Protein AF-A0A2K3KTR0-F1 (afdb_monomer)

pLDDT: mean 84.07, std 10.36, range [50.59, 95.69]

Nearest PDB structures (foldseek):
  6p8h-assembly1_A  TM=8.350E-01  e=2.344E-02  Homo sapiens
  4tth-assembly1_A  TM=7.315E-01  e=7.817E-02  Herpesvirus saimiri (strain 11)
  5acb-assembly2_A  TM=6.593E-01  e=5.541E-02  Homo sapiens
  4un0-assembly2_B  TM=6.563E-01  e=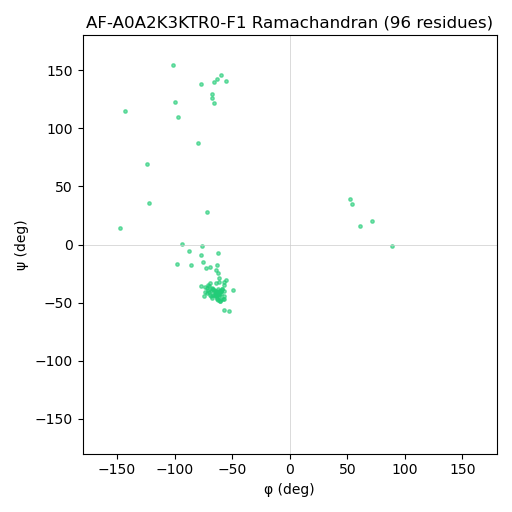6.215E-02  Homo sapiens
  5acb-assembly1_B  TM=6.497E-01  e=8.279E-02  Homo sapiens

Sequence (98 aa):
MELLILSTLKWKMHPVTPHSFLDHIIRRLGLKTNLHWEFLRRCENLLLSLLLDSRFVGCVPSVLATATMLHVIDQIEQSDDGVEDYKNQLLNVLKISK

Structure (mmCIF, N/CA/C/O backbone):
data_AF-A0A2K3KTR0-F1
#
_entry.id   AF-A0A2K3KTR0-F1
#
loop_
_atom_site.group_PDB
_atom_site.id
_atom_site.type_symbol
_atom_site.label_atom_id
_atom_site.label_alt_id
_atom_site.label_comp_id
_atom_site.label_asym_id
_atom_site.label_entity_id
_atom_site.label_seq_id
_atom_site.pdbx_PDB_ins_code
_atom_site.Cartn_x
_atom_site.Cartn_y
_atom_site.Cartn_z
_atom_site.occupancy
_atom_site.B_iso_or_equiv
_atom_site.auth_seq_id
_atom_site.auth_comp_id
_atom_site.auth_asym_id
_atom_site.auth_atom_id
_atom_site.pdbx_PDB_model_num
ATOM 1 N N . MET A 1 1 ? -1.229 -1.474 29.824 1.00 89.06 1 MET A N 1
ATOM 2 C CA . MET A 1 1 ? -1.845 -0.938 28.585 1.00 89.06 1 MET A CA 1
ATOM 3 C C . MET A 1 1 ? -1.833 -1.948 27.441 1.00 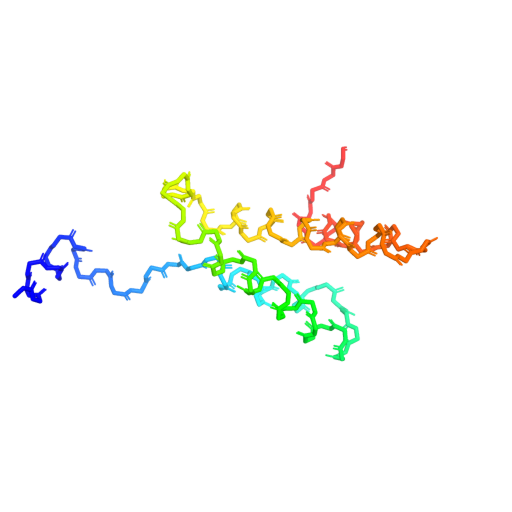89.06 1 MET A C 1
ATOM 5 O O . MET A 1 1 ? -2.769 -1.942 26.658 1.00 89.06 1 MET A O 1
ATOM 9 N N . GLU A 1 2 ? -0.860 -2.859 27.383 1.00 94.62 2 GLU A N 1
ATOM 10 C CA . GLU A 1 2 ? -0.765 -3.897 26.342 1.00 94.62 2 GLU A CA 1
ATOM 11 C C . GLU A 1 2 ? -2.045 -4.730 26.184 1.00 94.62 2 GLU A C 1
ATOM 13 O O . GLU A 1 2 ? -2.653 -4.696 25.122 1.00 94.62 2 GLU A O 1
ATOM 18 N N . LEU A 1 3 ? -2.531 -5.385 27.248 1.00 94.56 3 LEU A N 1
ATOM 19 C CA . LEU A 1 3 ? -3.744 -6.225 27.205 1.00 94.56 3 LEU A CA 1
ATOM 20 C C . LEU A 1 3 ? -4.998 -5.492 26.690 1.00 94.56 3 LEU A C 1
ATOM 22 O O . LEU A 1 3 ? -5.857 -6.103 26.052 1.00 94.56 3 LEU A O 1
ATOM 26 N N . LEU A 1 4 ? -5.102 -4.180 26.920 1.00 95.69 4 LEU A N 1
ATOM 27 C CA . LEU A 1 4 ? -6.199 -3.356 26.405 1.00 95.69 4 LEU A CA 1
ATOM 28 C C . LEU A 1 4 ? -6.074 -3.143 24.884 1.00 95.69 4 LEU A C 1
ATOM 30 O O . LEU A 1 4 ? -7.066 -3.203 24.164 1.00 95.69 4 LEU A O 1
ATOM 34 N N . ILE A 1 5 ? -4.856 -2.983 24.366 1.00 93.56 5 ILE A N 1
ATOM 35 C CA . ILE A 1 5 ? -4.590 -2.908 22.920 1.00 93.56 5 ILE A CA 1
ATOM 36 C C . ILE A 1 5 ? -4.844 -4.273 22.257 1.00 93.56 5 ILE A C 1
ATOM 38 O O . ILE A 1 5 ? -5.523 -4.349 21.235 1.00 93.56 5 ILE A O 1
ATOM 42 N N . LEU A 1 6 ? -4.374 -5.372 22.866 1.00 94.50 6 LEU A N 1
ATOM 43 C CA . LEU A 1 6 ? -4.605 -6.734 22.354 1.00 94.50 6 LEU A CA 1
ATOM 44 C C . LEU A 1 6 ? -6.105 -7.039 22.233 1.00 94.50 6 LEU A C 1
ATOM 46 O O . LEU A 1 6 ? -6.572 -7.547 21.212 1.00 94.50 6 LEU A O 1
ATOM 50 N N . SER A 1 7 ? -6.862 -6.714 23.282 1.00 94.38 7 SER A N 1
ATOM 51 C CA . SER A 1 7 ? -8.300 -6.972 23.345 1.00 94.38 7 SER A CA 1
ATOM 52 C C . SER A 1 7 ? -9.103 -6.074 22.400 1.00 94.38 7 SER A C 1
ATOM 54 O O . SER A 1 7 ? -9.991 -6.581 21.714 1.00 94.38 7 SER A O 1
ATOM 56 N N . THR A 1 8 ? -8.762 -4.785 22.276 1.00 93.94 8 THR A N 1
ATOM 57 C CA . THR A 1 8 ? -9.413 -3.861 21.322 1.00 93.94 8 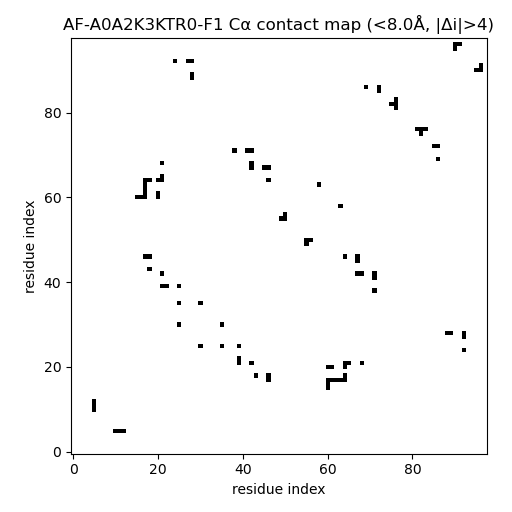THR A CA 1
ATOM 58 C C . THR A 1 8 ? -9.177 -4.264 19.865 1.00 93.94 8 THR A C 1
ATOM 60 O O . THR A 1 8 ? -10.118 -4.259 19.070 1.00 93.94 8 THR A O 1
ATOM 63 N N . LEU A 1 9 ? -7.968 -4.717 19.518 1.00 91.56 9 LEU A N 1
ATOM 64 C CA . LEU A 1 9 ? -7.645 -5.265 18.193 1.00 91.56 9 LEU A CA 1
ATOM 65 C C . LEU A 1 9 ? -8.175 -6.691 17.974 1.00 91.56 9 LEU A C 1
ATOM 67 O O . LEU A 1 9 ? -7.983 -7.257 16.896 1.00 91.56 9 LEU A O 1
ATOM 71 N N . LYS A 1 10 ? -8.838 -7.298 18.969 1.00 94.31 10 LYS A N 1
ATOM 72 C CA . LYS A 1 10 ? -9.304 -8.696 18.936 1.00 94.31 10 LYS A CA 1
ATOM 73 C C . LYS A 1 10 ? -8.177 -9.672 18.579 1.00 94.31 10 LYS A C 1
ATOM 75 O O . LYS A 1 10 ? -8.389 -10.599 17.801 1.00 94.31 10 LYS A O 1
ATOM 80 N N . TRP A 1 11 ? -6.977 -9.424 19.103 1.00 92.62 11 TRP A N 1
ATOM 81 C CA . TRP A 1 11 ? -5.764 -10.206 18.840 1.00 92.62 11 TRP A CA 1
ATOM 82 C C . TRP A 1 11 ? -5.319 -10.236 17.365 1.00 92.62 11 TRP A C 1
ATOM 84 O O . TRP A 1 11 ? -4.469 -11.041 16.986 1.00 92.62 11 TRP A O 1
ATOM 94 N N . LYS A 1 12 ? -5.838 -9.337 16.518 1.00 89.56 12 LYS A N 1
ATOM 95 C CA . LYS A 1 12 ? -5.409 -9.203 15.119 1.00 89.56 12 LYS A CA 1
ATOM 96 C C . LYS A 1 12 ? -4.107 -8.409 15.033 1.00 89.56 12 LYS A C 1
ATOM 98 O O . LYS A 1 12 ? -4.121 -7.196 14.853 1.00 89.56 12 LYS A O 1
ATOM 103 N N . MET A 1 13 ? -2.985 -9.116 15.143 1.00 88.81 13 MET A N 1
ATOM 104 C CA . MET A 1 13 ? -1.641 -8.518 15.168 1.00 88.81 13 MET A CA 1
ATOM 105 C C . MET A 1 13 ? -0.985 -8.286 13.820 1.00 88.81 13 MET A C 1
ATOM 107 O O . MET A 1 13 ? 0.084 -7.687 13.749 1.00 88.81 13 MET A O 1
ATOM 111 N N . HIS A 1 14 ? -1.620 -8.742 12.750 1.00 87.56 14 HIS A N 1
ATOM 112 C CA . HIS A 1 14 ? -1.072 -8.626 11.411 1.00 87.56 14 HIS A CA 1
ATOM 113 C C . HIS A 1 14 ? -2.062 -7.904 10.492 1.00 87.56 14 HIS A C 1
ATOM 115 O O . HIS A 1 14 ? -2.692 -8.540 9.642 1.00 87.56 14 HIS A O 1
ATOM 121 N N . PRO A 1 15 ? -2.292 -6.591 10.700 1.00 85.44 15 PRO A N 1
ATOM 122 C CA . PRO A 1 15 ? -3.099 -5.817 9.775 1.00 85.44 15 PRO A CA 1
ATOM 123 C C . PRO A 1 15 ? -2.380 -5.725 8.429 1.00 85.44 15 PRO A C 1
ATOM 125 O O . PRO A 1 15 ? -1.166 -5.534 8.361 1.00 85.44 15 PRO A O 1
ATOM 128 N N . VAL A 1 16 ? -3.144 -5.839 7.346 1.00 88.19 16 VAL A N 1
ATOM 129 C CA . VAL A 1 16 ? -2.605 -5.626 6.003 1.00 88.19 16 VAL A CA 1
ATOM 130 C C . VAL A 1 16 ? -2.231 -4.153 5.867 1.00 88.19 16 VAL A C 1
ATOM 132 O O . VAL A 1 16 ? -3.064 -3.276 6.102 1.00 88.19 16 VAL A O 1
ATOM 135 N N . THR A 1 17 ? -0.986 -3.878 5.486 1.00 89.62 17 THR A N 1
ATOM 136 C CA . THR A 1 17 ? -0.485 -2.511 5.305 1.00 89.62 17 THR A CA 1
ATOM 137 C C . THR A 1 17 ? -0.446 -2.140 3.821 1.00 89.62 17 THR A C 1
ATOM 139 O O . THR A 1 17 ? -0.323 -3.027 2.971 1.00 89.62 17 THR A O 1
ATOM 142 N N . PRO A 1 18 ? -0.523 -0.842 3.468 1.00 90.38 18 PRO A N 1
ATOM 143 C CA . PRO A 1 18 ? -0.406 -0.425 2.070 1.00 90.38 18 PRO A CA 1
ATOM 144 C C . PRO A 1 18 ? 0.963 -0.808 1.481 1.00 90.38 18 PRO A C 1
ATOM 146 O O . PRO A 1 18 ? 1.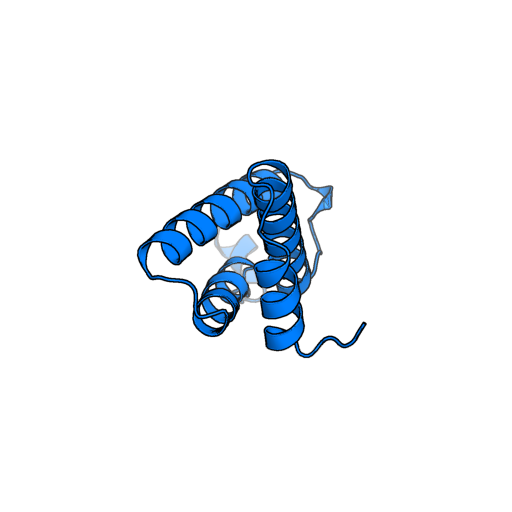068 -1.137 0.304 1.00 90.38 18 PRO A O 1
ATOM 149 N N . HIS A 1 19 ? 1.999 -0.876 2.322 1.00 90.25 19 HIS A N 1
ATOM 150 C CA . HIS A 1 19 ? 3.332 -1.333 1.938 1.00 90.25 19 HIS A CA 1
ATOM 151 C C . HIS A 1 19 ? 3.339 -2.767 1.371 1.00 90.25 19 HIS A C 1
ATOM 153 O O . HIS A 1 19 ? 4.008 -3.021 0.372 1.00 90.25 19 HIS A O 1
ATOM 159 N N . SER A 1 20 ? 2.530 -3.687 1.913 1.00 90.00 20 SER A N 1
ATOM 160 C CA . SER A 1 20 ? 2.407 -5.049 1.366 1.00 90.00 20 SER A CA 1
ATOM 161 C C . SER A 1 20 ? 1.883 -5.071 -0.077 1.00 90.00 20 SER A C 1
ATOM 163 O O . SER A 1 20 ? 2.264 -5.938 -0.861 1.00 90.00 20 SER A O 1
ATOM 165 N N . PHE A 1 21 ? 1.024 -4.115 -0.446 1.00 91.12 21 PHE A N 1
ATOM 166 C CA . PHE A 1 21 ? 0.540 -3.974 -1.821 1.00 91.12 21 PHE A CA 1
ATOM 167 C C . PHE A 1 21 ? 1.582 -3.326 -2.733 1.00 91.12 21 PHE A C 1
ATOM 169 O O . PHE A 1 21 ? 1.686 -3.732 -3.888 1.00 91.12 21 PHE A O 1
ATOM 176 N N . LEU A 1 22 ? 2.374 -2.374 -2.225 1.00 9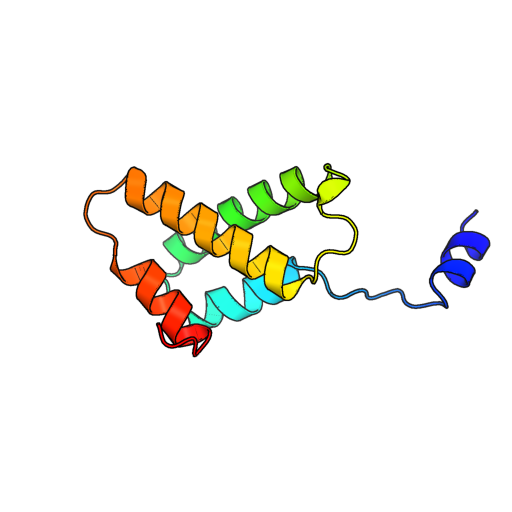0.06 22 LEU A N 1
ATOM 177 C CA . LEU A 1 22 ? 3.465 -1.761 -2.986 1.00 90.06 22 LEU A CA 1
ATOM 178 C C . LEU A 1 22 ? 4.456 -2.820 -3.477 1.00 90.06 22 LEU A C 1
ATOM 180 O O . LEU A 1 22 ? 4.638 -2.954 -4.684 1.00 90.06 22 LEU A O 1
ATOM 184 N N . ASP A 1 23 ? 5.034 -3.622 -2.576 1.00 86.38 23 ASP A N 1
ATOM 185 C CA . ASP A 1 23 ? 6.006 -4.658 -2.969 1.00 86.38 23 ASP A CA 1
ATOM 186 C C . ASP A 1 23 ? 5.408 -5.636 -3.997 1.00 86.38 23 ASP A C 1
ATOM 188 O O . ASP A 1 23 ? 6.048 -5.971 -4.996 1.00 86.38 23 ASP A O 1
ATOM 192 N N . HIS A 1 24 ? 4.138 -6.019 -3.824 1.00 88.31 24 HIS A N 1
ATOM 193 C CA . HIS A 1 24 ? 3.449 -6.892 -4.772 1.00 88.31 24 HIS A CA 1
ATOM 194 C C . HIS A 1 24 ? 3.292 -6.271 -6.172 1.00 88.31 24 HIS A C 1
ATOM 196 O O . HIS A 1 24 ? 3.530 -6.949 -7.175 1.00 88.31 24 HIS A O 1
ATOM 202 N N . ILE A 1 25 ? 2.872 -5.006 -6.267 1.00 87.19 25 ILE A N 1
ATOM 203 C CA . ILE A 1 25 ? 2.608 -4.347 -7.556 1.00 87.19 25 ILE A CA 1
ATOM 204 C C . ILE A 1 25 ? 3.923 -4.010 -8.266 1.00 87.19 25 ILE A C 1
ATOM 206 O O . ILE A 1 25 ? 4.029 -4.238 -9.470 1.00 87.19 25 ILE A O 1
ATOM 210 N N . ILE A 1 26 ? 4.946 -3.534 -7.548 1.00 85.56 26 ILE A N 1
ATOM 211 C CA . ILE A 1 26 ? 6.212 -3.114 -8.172 1.00 85.56 26 ILE A CA 1
ATOM 212 C C . ILE A 1 26 ? 6.944 -4.321 -8.786 1.00 85.56 26 ILE A C 1
ATOM 214 O O . ILE A 1 26 ? 7.419 -4.234 -9.921 1.00 85.56 26 ILE A O 1
ATOM 218 N N . ARG A 1 27 ? 6.911 -5.494 -8.133 1.00 84.31 27 ARG A N 1
ATOM 219 C CA . ARG A 1 27 ? 7.420 -6.755 -8.716 1.00 84.31 27 ARG A CA 1
ATOM 220 C C . ARG A 1 27 ? 6.750 -7.118 -10.039 1.00 84.31 27 ARG A C 1
ATOM 222 O O . ARG A 1 27 ? 7.376 -7.738 -10.894 1.00 84.31 27 ARG A O 1
ATOM 229 N N . ARG A 1 28 ? 5.476 -6.756 -10.207 1.00 84.81 28 ARG A N 1
ATOM 230 C CA . ARG A 1 28 ? 4.700 -7.011 -11.429 1.00 84.81 28 ARG A CA 1
ATOM 231 C C . ARG A 1 28 ? 4.888 -5.932 -12.494 1.00 84.81 28 ARG A C 1
ATOM 233 O O . ARG A 1 28 ? 4.586 -6.199 -13.650 1.00 84.81 28 ARG A O 1
ATOM 240 N N . LEU A 1 29 ? 5.390 -4.756 -12.119 1.00 79.69 29 LEU A N 1
ATOM 241 C CA . LEU A 1 29 ? 5.620 -3.632 -13.025 1.00 79.69 29 LEU A CA 1
ATOM 242 C C . LEU A 1 29 ? 6.820 -3.860 -13.961 1.00 79.69 29 LEU A C 1
ATOM 244 O O . LEU A 1 29 ? 6.910 -3.220 -14.997 1.00 79.69 29 LEU A O 1
ATOM 248 N N . GLY A 1 30 ? 7.740 -4.773 -13.621 1.00 72.38 30 GLY A N 1
ATOM 249 C CA . GLY A 1 30 ? 8.867 -5.125 -14.496 1.00 72.38 30 GLY A CA 1
ATOM 250 C C . GLY A 1 30 ? 9.944 -4.037 -14.628 1.00 72.38 30 GLY A C 1
ATOM 251 O O . GLY A 1 30 ? 10.724 -4.060 -15.579 1.00 72.38 30 GLY A O 1
ATOM 252 N N . LEU A 1 31 ? 10.007 -3.092 -13.682 1.00 70.38 31 LEU A N 1
ATOM 253 C CA . LEU A 1 31 ? 11.022 -2.035 -13.648 1.00 70.38 31 LEU A CA 1
ATOM 254 C C . LEU A 1 31 ? 12.442 -2.615 -13.563 1.00 70.38 31 LEU A C 1
ATOM 256 O O . LEU A 1 31 ? 12.684 -3.606 -12.871 1.00 70.38 31 LEU A O 1
ATOM 260 N N . LYS A 1 32 ? 13.418 -1.948 -14.200 1.00 72.50 32 LYS A N 1
ATOM 261 C CA . LYS A 1 32 ? 14.843 -2.273 -14.007 1.00 72.50 32 LYS A CA 1
ATOM 262 C C . LYS A 1 32 ? 15.186 -2.198 -12.516 1.00 72.50 32 LYS A C 1
ATOM 264 O O . LYS A 1 32 ? 14.745 -1.282 -11.826 1.00 72.50 32 LYS A O 1
ATOM 269 N N . THR A 1 33 ? 16.017 -3.121 -12.035 1.00 71.81 33 THR A N 1
ATOM 270 C CA . THR A 1 33 ? 16.327 -3.322 -10.604 1.00 71.81 33 THR A CA 1
ATOM 271 C C . THR A 1 33 ? 16.715 -2.045 -9.849 1.00 71.81 33 THR A C 1
ATOM 273 O O . THR A 1 33 ? 16.262 -1.847 -8.725 1.00 71.81 33 THR A O 1
ATOM 276 N N . ASN A 1 34 ? 17.483 -1.142 -10.468 1.00 75.06 34 ASN A N 1
ATOM 277 C CA . ASN A 1 34 ? 17.875 0.129 -9.842 1.00 75.06 34 ASN A CA 1
ATOM 278 C C . ASN A 1 34 ? 16.708 1.129 -9.728 1.00 75.06 34 ASN A C 1
ATOM 280 O O . ASN A 1 34 ? 16.534 1.756 -8.686 1.00 75.06 34 ASN A O 1
ATOM 284 N N . LEU A 1 35 ? 15.880 1.237 -10.773 1.00 76.38 35 LEU A N 1
ATOM 285 C CA . LEU A 1 35 ? 14.713 2.130 -10.797 1.00 76.38 35 LEU A CA 1
ATOM 286 C C . LEU A 1 35 ? 13.603 1.627 -9.868 1.00 76.38 35 LEU A C 1
ATOM 288 O O . LEU A 1 35 ? 12.939 2.421 -9.210 1.00 76.38 35 LEU A O 1
ATOM 292 N N . HIS A 1 36 ? 13.447 0.305 -9.759 1.00 80.12 36 HIS A N 1
ATOM 293 C CA . HIS A 1 36 ? 12.512 -0.335 -8.834 1.00 80.12 36 HIS A CA 1
ATOM 294 C C . HIS A 1 36 ? 12.774 0.084 -7.381 1.00 80.12 36 HIS A C 1
ATOM 296 O O . HIS A 1 36 ? 11.836 0.371 -6.639 1.00 80.12 36 HIS A O 1
ATOM 302 N N . TRP A 1 37 ? 14.042 0.114 -6.962 1.00 83.00 37 TRP A N 1
ATOM 303 C CA . TRP A 1 37 ? 14.406 0.486 -5.595 1.00 83.00 37 TRP A CA 1
ATOM 304 C C . TRP A 1 37 ? 14.155 1.967 -5.311 1.00 83.00 37 TRP A C 1
ATOM 306 O O . TRP A 1 37 ? 13.597 2.313 -4.271 1.00 83.00 37 TRP A O 1
ATOM 316 N N . GLU A 1 38 ? 14.518 2.846 -6.247 1.00 85.19 38 GLU A N 1
ATOM 317 C CA . GLU A 1 38 ? 14.271 4.279 -6.092 1.00 85.19 38 GLU A CA 1
ATOM 318 C C . GLU A 1 38 ? 12.771 4.595 -6.056 1.00 85.19 38 GLU A C 1
ATOM 320 O O . GLU A 1 38 ? 12.314 5.351 -5.195 1.00 85.19 38 GLU A O 1
ATOM 325 N N . PHE A 1 39 ? 11.995 3.960 -6.936 1.00 85.62 39 PHE A N 1
ATOM 326 C CA . PHE A 1 39 ? 10.545 4.095 -6.975 1.00 85.62 39 PHE A CA 1
ATOM 327 C C . PHE A 1 39 ? 9.888 3.629 -5.670 1.00 85.62 39 PHE A C 1
ATOM 329 O O . PHE A 1 39 ? 9.086 4.364 -5.087 1.00 85.62 39 PHE A O 1
ATOM 336 N N . LEU A 1 40 ? 10.266 2.443 -5.173 1.00 88.62 40 LEU A N 1
ATOM 337 C CA . LEU A 1 40 ? 9.782 1.919 -3.895 1.00 88.62 40 LEU A CA 1
ATOM 338 C C . LEU A 1 40 ? 10.100 2.892 -2.755 1.00 88.62 40 LEU A C 1
ATOM 340 O O . LEU A 1 40 ? 9.207 3.247 -1.989 1.00 88.62 40 LEU A O 1
ATOM 344 N N . ARG A 1 41 ? 11.338 3.392 -2.692 1.00 89.88 41 ARG A N 1
ATOM 345 C CA . ARG A 1 41 ? 11.776 4.331 -1.653 1.00 89.88 41 ARG A CA 1
ATOM 346 C C . ARG A 1 41 ? 10.974 5.636 -1.671 1.00 89.88 41 ARG A C 1
ATOM 348 O O . ARG A 1 41 ? 10.619 6.150 -0.612 1.00 89.88 41 ARG A O 1
ATOM 355 N N . ARG A 1 42 ? 10.660 6.179 -2.855 1.00 90.50 42 ARG A N 1
ATOM 356 C CA . ARG A 1 42 ? 9.791 7.365 -2.983 1.00 90.50 42 ARG A CA 1
ATOM 357 C C . ARG A 1 42 ? 8.366 7.069 -2.508 1.00 90.50 42 ARG A C 1
ATOM 359 O O . ARG A 1 42 ? 7.809 7.862 -1.750 1.00 90.50 42 ARG A O 1
ATOM 366 N N . CYS A 1 43 ? 7.810 5.917 -2.887 1.00 91.88 43 CYS A N 1
ATOM 367 C CA . CYS A 1 43 ? 6.483 5.489 -2.439 1.00 91.88 43 CYS A CA 1
ATOM 368 C C . CYS A 1 43 ? 6.417 5.297 -0.919 1.00 91.88 43 CYS A C 1
ATOM 370 O O . CYS A 1 43 ? 5.453 5.733 -0.298 1.00 91.88 43 CYS A O 1
ATOM 372 N N . GLU A 1 44 ? 7.431 4.681 -0.310 1.00 92.50 44 GLU A N 1
ATOM 373 C CA . GLU A 1 44 ? 7.518 4.479 1.141 1.00 92.50 44 GLU A CA 1
ATOM 374 C C . GLU A 1 44 ? 7.600 5.799 1.903 1.00 92.50 44 GLU A C 1
ATOM 376 O O . GLU A 1 44 ? 6.852 5.994 2.858 1.00 92.50 44 GLU A O 1
ATOM 381 N N . ASN A 1 45 ? 8.453 6.727 1.461 1.00 92.88 45 ASN A N 1
ATOM 382 C CA . ASN A 1 45 ? 8.578 8.041 2.091 1.00 92.88 45 ASN A CA 1
ATOM 383 C C . ASN A 1 45 ? 7.253 8.816 2.058 1.00 92.88 45 ASN A C 1
ATOM 385 O O . ASN A 1 45 ? 6.863 9.414 3.061 1.00 92.88 45 ASN A O 1
ATOM 389 N N . LEU A 1 46 ? 6.549 8.778 0.923 1.00 92.56 46 LEU A N 1
ATOM 390 C CA . LEU A 1 46 ? 5.231 9.394 0.789 1.00 92.56 46 LEU A CA 1
ATOM 391 C C . LEU A 1 46 ? 4.193 8.688 1.670 1.00 92.56 46 LEU A C 1
ATOM 393 O O . LEU A 1 46 ? 3.402 9.329 2.347 1.00 92.56 46 LEU A O 1
ATOM 397 N N . LEU A 1 47 ? 4.193 7.360 1.705 1.00 92.19 47 LEU A N 1
ATOM 398 C CA . LEU A 1 47 ? 3.269 6.592 2.535 1.00 92.19 47 LEU A CA 1
ATOM 399 C C . LEU A 1 47 ? 3.481 6.904 4.024 1.00 92.19 47 LEU A C 1
ATOM 401 O O . LEU A 1 47 ? 2.508 7.117 4.742 1.00 92.19 47 LEU A O 1
ATOM 405 N N . LEU A 1 48 ? 4.733 7.002 4.477 1.00 90.88 48 LEU A N 1
ATOM 406 C CA . LEU A 1 48 ? 5.070 7.391 5.847 1.00 90.88 48 LEU A CA 1
ATOM 407 C C . LEU A 1 48 ? 4.590 8.807 6.188 1.00 90.88 48 LEU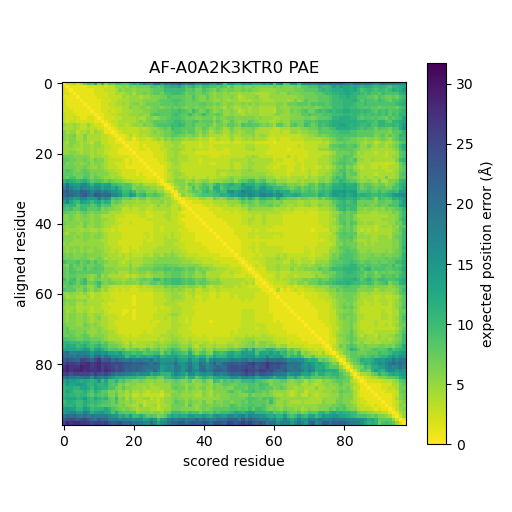 A C 1
ATOM 409 O O . LEU A 1 48 ? 4.106 9.013 7.298 1.00 90.88 48 LEU A O 1
ATOM 413 N N . SER A 1 49 ? 4.673 9.765 5.258 1.00 91.06 49 SER A N 1
ATOM 414 C CA . SER A 1 49 ? 4.159 11.119 5.499 1.00 91.06 49 SER A CA 1
ATOM 415 C C . SER A 1 49 ? 2.628 11.161 5.548 1.00 91.06 49 SER A C 1
ATOM 417 O O . SER A 1 49 ? 2.070 11.872 6.381 1.00 91.06 49 SER A O 1
ATOM 419 N N . LEU A 1 50 ? 1.944 10.351 4.733 1.00 89.44 50 LEU A N 1
ATOM 420 C CA . LEU A 1 50 ? 0.481 10.234 4.739 1.00 89.44 50 LEU A CA 1
ATOM 421 C C . LEU A 1 50 ? -0.054 9.546 6.002 1.00 89.44 50 LEU A C 1
ATOM 423 O O . LEU A 1 50 ? -1.123 9.906 6.481 1.00 89.44 50 LEU A O 1
ATOM 427 N N . LEU A 1 51 ? 0.681 8.585 6.572 1.00 86.19 51 LEU A N 1
ATOM 428 C CA . LEU A 1 51 ? 0.277 7.892 7.805 1.00 86.19 51 LEU A CA 1
ATOM 429 C C . LEU A 1 51 ? 0.192 8.816 9.028 1.00 86.19 51 LEU A C 1
ATOM 431 O O . LEU A 1 51 ? -0.494 8.482 9.993 1.00 86.19 51 LEU A O 1
ATOM 435 N N . LEU A 1 52 ? 0.882 9.958 9.001 1.00 87.69 52 LEU A N 1
ATOM 436 C CA . LEU A 1 52 ? 0.825 10.957 10.071 1.00 87.69 52 LEU A CA 1
ATOM 437 C C . LEU A 1 52 ? -0.471 11.774 10.044 1.00 87.69 52 LEU A C 1
ATOM 439 O O . LEU A 1 52 ? -0.794 12.454 11.018 1.00 87.69 52 LEU A O 1
ATOM 443 N N . ASP A 1 53 ? -1.208 11.720 8.941 1.00 88.81 53 ASP A N 1
ATOM 444 C CA . ASP A 1 53 ? -2.407 12.507 8.729 1.00 88.81 53 ASP A CA 1
ATOM 445 C C . ASP A 1 53 ? -3.663 11.664 8.994 1.00 88.81 53 ASP A C 1
ATOM 447 O O . ASP A 1 53 ? -3.908 10.621 8.380 1.00 88.81 53 ASP A O 1
ATOM 451 N N . SER A 1 54 ? -4.497 12.145 9.918 1.00 88.06 54 SER A N 1
ATOM 452 C CA . SER A 1 54 ? -5.719 11.459 10.338 1.00 88.06 54 SER A CA 1
ATOM 453 C C . SER A 1 54 ? -6.747 11.314 9.215 1.00 88.06 54 SER A C 1
ATOM 455 O O . SER A 1 54 ? -7.621 10.452 9.302 1.00 88.06 54 SER A O 1
ATOM 457 N N . ARG A 1 55 ? -6.632 12.096 8.135 1.00 88.25 55 ARG A N 1
ATOM 458 C CA . ARG A 1 55 ? -7.511 12.005 6.957 1.00 88.25 55 ARG A CA 1
ATOM 459 C C . ARG A 1 55 ? -7.426 10.658 6.245 1.00 88.25 55 ARG A C 1
ATOM 461 O O . ARG A 1 55 ? -8.386 10.272 5.586 1.00 88.25 55 ARG A O 1
ATOM 468 N N . PHE A 1 56 ? -6.314 9.939 6.394 1.00 84.62 56 PHE A N 1
ATOM 469 C CA . PHE A 1 56 ? -6.122 8.621 5.783 1.00 84.62 56 PHE A CA 1
ATOM 470 C C . PHE A 1 56 ? -6.508 7.464 6.713 1.00 84.62 56 PHE A C 1
ATOM 472 O O . PHE A 1 56 ? -6.418 6.293 6.331 1.00 84.62 56 PHE A O 1
ATOM 479 N N . VAL A 1 57 ? -6.978 7.765 7.929 1.00 84.88 57 VAL A N 1
ATOM 480 C CA . VAL A 1 57 ? -7.489 6.755 8.858 1.00 84.88 57 VAL A CA 1
ATOM 481 C C . VAL A 1 57 ? -8.758 6.139 8.271 1.00 84.88 57 VAL A C 1
ATOM 483 O O . VAL A 1 57 ? -9.735 6.825 7.990 1.00 84.88 57 VAL A O 1
ATOM 486 N N . GLY A 1 58 ? -8.744 4.818 8.091 1.00 83.69 58 GLY A N 1
ATOM 487 C CA . GLY A 1 58 ? -9.864 4.073 7.510 1.00 83.69 58 GLY A CA 1
ATOM 488 C C . GLY A 1 58 ? -9.825 3.946 5.984 1.00 83.69 58 GLY A C 1
ATOM 489 O O . GLY A 1 58 ? -10.681 3.264 5.421 1.00 83.69 58 GLY A O 1
ATOM 490 N N . CYS A 1 59 ? -8.827 4.524 5.305 1.00 88.38 59 CYS A N 1
ATOM 491 C CA . CYS A 1 59 ? -8.591 4.234 3.894 1.00 88.38 59 CYS A CA 1
ATOM 492 C C . CYS A 1 59 ? -8.221 2.760 3.694 1.00 88.38 59 CYS A C 1
ATOM 494 O O . CYS A 1 59 ? -7.484 2.161 4.481 1.00 88.38 59 CYS A O 1
ATOM 496 N N . VAL A 1 60 ? -8.703 2.174 2.597 1.00 91.62 60 VAL A N 1
ATOM 497 C CA . VAL A 1 60 ? -8.353 0.798 2.242 1.00 91.62 60 VAL A CA 1
ATOM 498 C C . VAL A 1 60 ? -6.863 0.743 1.872 1.00 91.62 60 VAL A C 1
ATOM 500 O O . VAL A 1 60 ? -6.431 1.521 1.016 1.00 91.62 60 VAL A O 1
ATOM 503 N N . PRO A 1 61 ? -6.070 -0.185 2.442 1.00 91.31 61 PRO A N 1
ATOM 504 C CA . PRO A 1 61 ? -4.632 -0.251 2.185 1.00 91.31 61 PRO A CA 1
ATOM 505 C C . PRO A 1 61 ? -4.254 -0.399 0.702 1.00 91.31 61 PRO A C 1
ATOM 507 O O . PRO A 1 61 ? -3.273 0.191 0.264 1.00 91.31 61 PRO A O 1
ATOM 510 N N . SER A 1 62 ? -5.042 -1.126 -0.098 1.00 91.56 62 SER A N 1
ATOM 511 C CA . SER A 1 62 ? -4.808 -1.266 -1.544 1.00 91.56 62 SER A CA 1
ATOM 512 C C . SER A 1 62 ? -5.020 0.041 -2.314 1.00 91.56 62 SER A C 1
ATOM 514 O O . SER A 1 62 ? -4.256 0.355 -3.228 1.00 91.56 62 SER A O 1
ATOM 516 N N . VAL A 1 63 ? -6.034 0.821 -1.929 1.00 91.38 63 VAL A N 1
ATOM 517 C CA . VAL A 1 63 ? -6.327 2.132 -2.523 1.00 91.38 63 VAL A CA 1
ATOM 518 C C . VAL A 1 63 ? -5.218 3.111 -2.170 1.00 91.38 63 VAL A C 1
ATOM 520 O O . VAL A 1 63 ? -4.705 3.785 -3.056 1.00 91.38 63 VAL A O 1
ATOM 523 N N . LEU A 1 64 ? -4.801 3.136 -0.900 1.00 92.88 64 LEU A N 1
ATOM 524 C CA . LEU A 1 64 ? -3.726 4.013 -0.450 1.00 92.88 64 LEU A CA 1
ATOM 525 C C . LEU A 1 64 ? -2.405 3.689 -1.164 1.00 92.88 64 LEU A C 1
ATOM 527 O O . LEU A 1 64 ? -1.741 4.603 -1.633 1.00 92.88 64 LEU A O 1
ATOM 531 N N . ALA A 1 65 ? -2.074 2.405 -1.335 1.00 92.62 65 ALA A N 1
ATOM 532 C CA . ALA A 1 65 ? -0.899 1.978 -2.096 1.00 92.62 65 ALA A CA 1
ATOM 533 C C . ALA A 1 65 ? -0.970 2.384 -3.577 1.00 92.62 65 ALA A C 1
ATOM 535 O O . ALA A 1 65 ? 0.000 2.870 -4.144 1.00 92.62 65 ALA A O 1
ATOM 536 N N . THR A 1 66 ? -2.126 2.215 -4.217 1.00 91.50 66 THR A N 1
ATOM 537 C CA . THR A 1 66 ? -2.279 2.569 -5.636 1.00 91.50 66 THR A CA 1
ATOM 538 C C . THR A 1 66 ? -2.210 4.084 -5.842 1.00 91.50 66 THR A C 1
ATOM 540 O O . THR A 1 66 ? -1.573 4.553 -6.783 1.00 91.50 66 THR A O 1
ATOM 543 N N . ALA A 1 67 ? -2.823 4.857 -4.942 1.00 91.88 67 ALA A N 1
ATOM 544 C CA . ALA A 1 67 ? -2.798 6.314 -4.980 1.00 91.88 67 ALA A CA 1
ATOM 545 C C . ALA A 1 67 ? -1.381 6.869 -4.773 1.00 91.88 67 ALA A C 1
ATOM 547 O O . ALA A 1 67 ? -0.980 7.785 -5.490 1.00 91.88 67 ALA A O 1
ATOM 548 N N . THR A 1 68 ? -0.602 6.298 -3.844 1.00 93.38 68 THR A N 1
ATOM 549 C CA . THR A 1 68 ? 0.798 6.703 -3.650 1.00 93.38 68 THR A CA 1
ATOM 550 C C . THR A 1 68 ? 1.648 6.386 -4.873 1.00 93.38 68 THR A C 1
ATOM 552 O O . THR A 1 68 ? 2.402 7.251 -5.307 1.00 93.38 68 THR A O 1
ATOM 555 N N . MET A 1 69 ? 1.491 5.201 -5.474 1.00 91.56 69 MET A N 1
ATOM 556 C CA . MET A 1 69 ? 2.204 4.845 -6.708 1.00 91.56 69 MET A CA 1
ATOM 557 C C . MET A 1 69 ? 1.872 5.803 -7.846 1.00 91.56 69 MET A C 1
ATOM 559 O O . MET A 1 69 ? 2.783 6.290 -8.506 1.00 91.56 69 MET A O 1
ATOM 563 N N . LEU A 1 70 ? 0.589 6.109 -8.052 1.00 89.81 70 LEU A N 1
ATOM 564 C CA . LEU A 1 70 ? 0.163 7.026 -9.105 1.00 89.81 70 LEU A CA 1
ATOM 565 C C . LEU A 1 70 ? 0.720 8.438 -8.886 1.00 89.81 70 LEU A C 1
ATOM 567 O O . LEU A 1 70 ? 1.184 9.057 -9.835 1.00 89.81 70 LEU A O 1
ATOM 571 N N . HIS A 1 71 ? 0.726 8.923 -7.641 1.00 91.38 71 HIS A N 1
ATOM 572 C CA . HIS A 1 71 ? 1.291 10.232 -7.319 1.00 91.38 71 HIS A CA 1
ATOM 573 C C . HIS A 1 71 ? 2.806 10.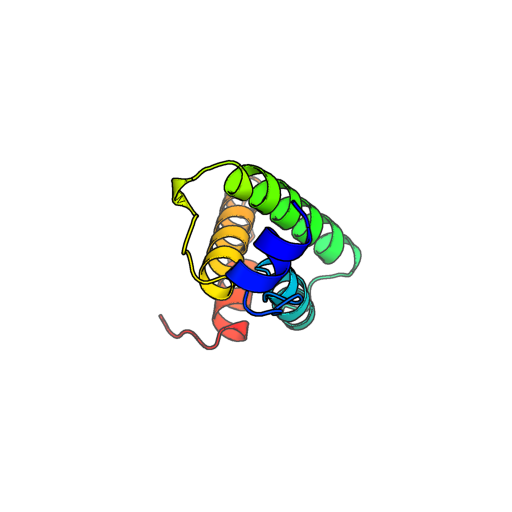289 -7.551 1.00 91.38 71 HIS A C 1
ATOM 575 O O . HIS A 1 71 ? 3.313 11.279 -8.065 1.00 91.38 71 HIS A O 1
ATOM 581 N N . VAL A 1 72 ? 3.538 9.228 -7.199 1.00 89.69 72 VAL A N 1
ATOM 582 C CA . VAL A 1 72 ? 4.986 9.155 -7.449 1.00 89.69 72 VAL A CA 1
ATOM 583 C C . VAL A 1 72 ? 5.285 9.074 -8.947 1.00 89.69 72 VAL A C 1
ATOM 585 O O . VAL A 1 72 ? 6.245 9.697 -9.387 1.00 89.69 72 VAL A O 1
ATOM 588 N N . ILE A 1 73 ? 4.472 8.354 -9.729 1.00 86.62 73 ILE A N 1
ATOM 589 C CA . ILE A 1 73 ? 4.593 8.324 -11.196 1.00 86.62 73 ILE A CA 1
ATOM 590 C C . ILE A 1 73 ? 4.371 9.725 -11.778 1.00 86.62 73 ILE A C 1
ATOM 592 O O . ILE A 1 73 ? 5.219 10.188 -12.529 1.00 86.62 73 ILE A O 1
ATOM 596 N N . ASP A 1 74 ? 3.313 10.427 -11.365 1.00 85.50 74 ASP A N 1
ATOM 597 C CA . ASP A 1 74 ? 3.010 11.795 -11.819 1.00 85.50 74 ASP A CA 1
ATOM 598 C C . ASP A 1 74 ? 4.142 12.786 -11.474 1.00 85.50 74 ASP A C 1
ATOM 600 O O . ASP A 1 74 ? 4.550 13.594 -12.305 1.00 85.50 74 ASP A O 1
ATOM 604 N N . GLN A 1 75 ? 4.745 12.671 -10.283 1.00 83.50 75 GLN A N 1
ATOM 605 C CA . GLN A 1 75 ? 5.928 13.468 -9.925 1.00 83.50 75 GLN A CA 1
ATOM 606 C C . GLN A 1 75 ? 7.157 13.155 -10.793 1.00 83.50 75 GLN A C 1
ATOM 608 O O . GLN A 1 75 ? 7.974 14.043 -11.030 1.00 83.50 75 GLN A O 1
ATOM 613 N N . ILE A 1 76 ? 7.324 11.903 -11.232 1.00 78.88 76 ILE A N 1
ATOM 614 C CA . ILE A 1 76 ? 8.426 11.499 -12.114 1.00 78.88 76 ILE A CA 1
ATOM 615 C C . ILE A 1 76 ? 8.171 12.002 -13.542 1.00 78.88 76 ILE A C 1
ATOM 617 O O . ILE A 1 76 ? 9.080 12.579 -14.133 1.00 78.88 76 ILE A O 1
ATOM 621 N N . GLU A 1 77 ? 6.948 11.857 -14.057 1.00 72.69 77 GLU A N 1
ATOM 622 C CA . GLU A 1 77 ? 6.520 12.350 -15.378 1.00 72.69 77 GLU A CA 1
ATOM 623 C C . GLU A 1 77 ? 6.692 13.873 -15.506 1.00 72.69 77 GLU A C 1
ATOM 625 O O . GLU A 1 77 ? 7.150 14.360 -16.533 1.00 72.69 77 GLU A O 1
ATOM 630 N N . GLN A 1 78 ? 6.422 14.641 -14.446 1.00 67.62 78 GLN A N 1
ATOM 631 C CA . GLN A 1 78 ? 6.6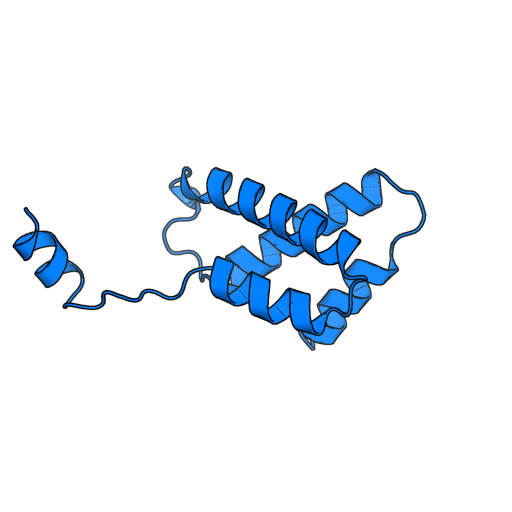50 16.096 -14.433 1.00 67.62 78 GLN A CA 1
ATOM 632 C C . GLN A 1 78 ? 8.136 16.490 -14.444 1.00 67.62 78 GLN A C 1
ATOM 634 O O . GLN A 1 78 ? 8.466 17.633 -14.760 1.00 67.62 78 GLN A O 1
ATOM 639 N N . SER A 1 79 ? 9.030 15.571 -14.071 1.00 65.00 79 SER A N 1
ATOM 640 C CA . SER A 1 79 ? 10.475 15.811 -14.006 1.00 65.00 79 SER A CA 1
ATOM 641 C C . SER A 1 79 ? 11.250 15.326 -15.236 1.00 65.00 79 SER A C 1
ATOM 643 O O . SER A 1 79 ? 12.382 15.768 -15.424 1.00 65.00 79 SER A O 1
ATOM 645 N N . ASP A 1 80 ? 10.661 14.455 -16.064 1.00 59.34 80 ASP A N 1
ATOM 646 C CA . ASP A 1 80 ? 11.313 13.824 -17.218 1.00 59.34 80 ASP A CA 1
ATOM 647 C C . ASP A 1 80 ? 10.301 13.674 -18.380 1.00 59.34 80 ASP A C 1
ATOM 649 O O . ASP A 1 80 ? 9.311 12.952 -18.267 1.00 59.34 80 ASP A O 1
ATOM 653 N N . ASP A 1 81 ? 10.535 14.367 -19.500 1.00 52.34 81 ASP A N 1
ATOM 654 C CA . ASP A 1 81 ? 9.593 14.638 -20.618 1.00 52.34 81 ASP A CA 1
ATOM 655 C C . ASP A 1 81 ? 9.260 13.412 -21.516 1.00 52.34 81 ASP A C 1
ATOM 657 O O . ASP A 1 81 ? 9.008 13.542 -22.711 1.00 52.34 81 ASP A O 1
ATOM 661 N N . GLY A 1 82 ? 9.306 12.180 -20.992 1.00 52.28 82 GLY A N 1
ATOM 662 C CA . GLY A 1 82 ? 9.304 10.967 -21.830 1.00 52.28 82 GLY A CA 1
ATOM 663 C C . GLY A 1 82 ? 8.618 9.718 -21.278 1.00 52.28 82 GLY A C 1
ATOM 664 O O . GLY A 1 82 ? 8.850 8.634 -21.814 1.00 52.28 82 GLY A O 1
ATOM 665 N N . VAL A 1 83 ? 7.805 9.814 -20.220 1.00 56.09 83 VAL A N 1
ATOM 666 C CA . VAL A 1 83 ? 7.494 8.647 -19.368 1.00 56.09 83 VAL A CA 1
ATOM 667 C C . VAL A 1 83 ? 5.999 8.304 -19.240 1.00 56.09 83 VAL A C 1
ATOM 669 O O . VAL A 1 83 ? 5.558 7.774 -18.230 1.00 56.09 83 VAL A O 1
ATOM 672 N N . GLU A 1 84 ? 5.210 8.477 -20.300 1.00 61.34 84 GLU A N 1
ATOM 673 C CA . GLU A 1 84 ? 3.827 7.946 -20.358 1.00 61.34 84 GLU A CA 1
ATOM 674 C C . GLU A 1 84 ? 3.748 6.400 -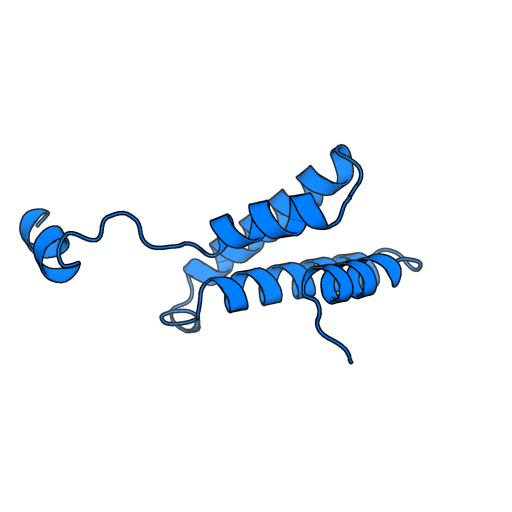20.271 1.00 61.34 84 GLU A C 1
ATOM 676 O O . GLU A 1 84 ? 2.673 5.807 -20.165 1.00 61.34 84 GLU A O 1
ATOM 681 N N . ASP A 1 85 ? 4.883 5.698 -20.308 1.00 70.38 85 ASP A N 1
ATOM 682 C CA . ASP A 1 85 ? 4.934 4.235 -20.247 1.00 70.38 85 ASP A CA 1
ATOM 683 C C . ASP A 1 85 ? 4.626 3.691 -18.832 1.00 70.38 85 ASP A C 1
ATOM 685 O O . ASP A 1 85 ? 3.907 2.699 -18.690 1.00 70.38 85 ASP A O 1
ATOM 689 N N . TYR A 1 86 ? 5.059 4.356 -17.748 1.00 73.81 86 TYR A N 1
ATOM 690 C CA . TYR A 1 86 ? 4.894 3.799 -16.389 1.00 73.81 86 TYR A CA 1
ATOM 691 C C . TYR A 1 86 ? 3.449 3.792 -15.901 1.00 73.81 86 TYR A C 1
ATOM 693 O O . TYR A 1 86 ? 3.008 2.820 -15.279 1.00 73.81 86 TYR A O 1
ATOM 701 N N . LYS A 1 87 ? 2.683 4.840 -16.199 1.00 79.19 87 LYS A N 1
ATOM 702 C CA . LYS A 1 87 ? 1.260 4.896 -15.860 1.00 79.19 87 LYS A CA 1
ATOM 703 C C . LYS A 1 87 ? 0.463 3.821 -16.594 1.00 79.19 87 LYS A C 1
ATOM 705 O O . LYS A 1 87 ? -0.353 3.132 -15.981 1.00 79.19 87 LYS A O 1
ATOM 710 N N . ASN A 1 88 ? 0.743 3.621 -17.882 1.00 80.19 88 ASN A N 1
ATOM 711 C CA . ASN A 1 88 ? 0.110 2.575 -18.684 1.00 80.19 88 ASN A CA 1
ATOM 712 C C . ASN A 1 88 ? 0.503 1.166 -18.205 1.00 80.19 88 ASN A C 1
ATOM 714 O O . ASN A 1 88 ? -0.358 0.287 -18.109 1.00 80.19 88 ASN A O 1
ATOM 718 N N . GLN A 1 89 ? 1.764 0.955 -17.812 1.00 80.81 89 GLN A N 1
ATOM 719 C CA . GLN A 1 89 ? 2.218 -0.292 -17.187 1.00 80.81 89 GLN A CA 1
ATOM 720 C C . GLN A 1 89 ? 1.502 -0.565 -15.860 1.00 80.81 89 GLN A C 1
ATOM 722 O O . GLN A 1 89 ? 1.035 -1.684 -15.639 1.00 80.81 89 GLN A O 1
ATOM 727 N N . LEU A 1 90 ? 1.344 0.446 -15.000 1.00 82.81 90 LEU A N 1
ATOM 728 C CA . LEU A 1 90 ? 0.600 0.311 -13.746 1.00 82.81 90 LEU A CA 1
ATOM 729 C C . LEU A 1 90 ? -0.862 -0.077 -14.004 1.00 82.81 90 LEU A C 1
ATOM 731 O O . LEU A 1 90 ? -1.355 -1.032 -13.404 1.00 82.81 90 LEU A O 1
ATOM 735 N N . LEU A 1 91 ? -1.543 0.614 -14.921 1.00 82.81 91 LEU A N 1
ATOM 736 C CA . LEU A 1 91 ? -2.931 0.305 -15.284 1.00 82.81 91 LEU A CA 1
ATOM 737 C C . LEU A 1 91 ? -3.078 -1.124 -15.825 1.00 82.81 91 LEU A C 1
ATOM 739 O O . LEU A 1 91 ? -4.009 -1.836 -15.438 1.00 82.81 91 LEU A O 1
ATOM 743 N N . ASN A 1 92 ? -2.122 -1.580 -16.638 1.00 83.75 92 ASN A N 1
ATOM 744 C CA . ASN A 1 92 ? -2.084 -2.950 -17.143 1.00 83.75 92 ASN A CA 1
ATOM 745 C C . ASN A 1 92 ? -1.894 -3.978 -16.009 1.00 83.75 92 ASN A C 1
ATOM 747 O O . ASN A 1 92 ? -2.624 -4.969 -15.926 1.00 83.75 92 ASN A O 1
ATOM 751 N N . VAL A 1 93 ? -0.982 -3.722 -15.062 1.00 84.31 93 VAL A N 1
ATOM 752 C CA . VAL A 1 93 ? -0.768 -4.588 -13.886 1.00 84.31 93 VAL A CA 1
ATOM 753 C C . VAL A 1 93 ? -2.024 -4.681 -13.020 1.00 84.31 93 VAL A C 1
ATOM 755 O O . VAL A 1 93 ? -2.369 -5.770 -12.537 1.00 84.31 93 VAL A O 1
ATOM 758 N N . LEU A 1 94 ? -2.722 -3.559 -12.850 1.00 82.44 94 LEU A N 1
ATOM 759 C CA . LEU A 1 94 ? -3.967 -3.472 -12.092 1.00 82.44 94 LEU A CA 1
ATOM 760 C C . LEU A 1 94 ? -5.179 -4.013 -12.866 1.00 82.44 94 LEU A C 1
ATOM 762 O O . LEU A 1 94 ? -6.234 -4.198 -12.263 1.00 82.44 94 LEU A O 1
ATOM 766 N N . LYS A 1 95 ? -5.028 -4.325 -14.163 1.00 81.44 95 LYS A N 1
ATOM 767 C CA . LYS A 1 95 ? -6.110 -4.731 -15.077 1.00 81.44 95 LYS A CA 1
ATOM 768 C C . LYS A 1 95 ? -7.270 -3.729 -15.107 1.00 81.44 95 LYS A C 1
ATOM 770 O O . LYS A 1 95 ? -8.429 -4.122 -15.221 1.00 81.44 95 LYS A O 1
ATOM 775 N N . ILE A 1 96 ? -6.961 -2.442 -14.984 1.00 74.81 96 ILE A N 1
ATOM 776 C CA . ILE A 1 96 ? -7.953 -1.368 -15.033 1.00 74.81 96 ILE A CA 1
ATOM 777 C C . ILE A 1 96 ? -7.957 -0.831 -16.466 1.00 74.81 96 ILE A C 1
ATOM 779 O O . ILE A 1 96 ? -6.983 -0.220 -16.901 1.00 74.81 96 ILE A O 1
ATOM 783 N N . SER A 1 97 ? -9.030 -1.094 -17.216 1.00 58.09 97 SER A N 1
ATOM 784 C CA . SER A 1 97 ? -9.269 -0.452 -18.512 1.00 58.09 97 SER A CA 1
ATOM 785 C C . SER A 1 97 ? -9.771 0.975 -18.295 1.00 58.09 97 SER A C 1
ATOM 787 O O . SER A 1 97 ? -10.595 1.195 -17.405 1.00 58.09 97 SER A O 1
ATOM 789 N N . LYS A 1 98 ? -9.271 1.920 -19.096 1.00 50.59 98 LYS A N 1
ATOM 790 C CA . LYS A 1 98 ? -9.756 3.305 -19.124 1.00 50.59 98 LYS A CA 1
ATOM 791 C C . LYS A 1 98 ? -11.199 3.386 -19.620 1.00 50.59 98 LYS A C 1
ATOM 793 O O . LYS A 1 98 ? -11.550 2.571 -20.502 1.00 50.59 98 LYS A O 1
#

Secondary structure (DSSP, 8-state):
-HHHHHHHTTT---PPPHHHHHHHHHHHHT--HHHHHHHHHHHHHHHHHHHTSGGGTT--HHHHHHHHHHHHHHHHHTTSTT-HHHHHHHHHHHT---

Solvent-accessible surface area (backbone atoms only — not comparable to full-atom values): 5840 Å² total; per-residue (Å²): 113,64,71,59,53,42,57,75,52,68,68,60,84,77,73,83,49,29,66,64,46,43,62,59,49,54,71,65,57,70,58,57,75,72,59,43,52,55,52,49,51,53,34,50,54,50,50,58,61,47,69,75,39,73,89,54,65,85,59,55,34,63,57,54,28,52,52,39,49,51,51,51,49,52,58,48,41,77,76,40,100,78,50,75,59,58,62,53,44,48,32,60,69,70,68,56,80,133

Organism: Trifolium pratense (NCBI:txid57577)

Foldseek 3Di:
DVVVVCVVCVNPPDDDALLVLLVVLLVQLPDDPVVSVVLSVQLVVVLVVVVVDCVCVPPDSVVSNLVSSVVSLVVVCVVDVDPPPSVVSSCVSVVPDD

Mean predicted aligned error: 6.51 Å

InterPro domains:
  IPR004367 Cyclin, C-terminal domain [PF02984] (16-98)

Radius of gyration: 15.92 Å; Cα contacts (8 Å, |Δi|>4): 54; chains: 1; bounding box: 28×26×50 Å